Protein AF-A0A2B2CAZ2-F1 (afdb_monomer_lite)

Sequence (180 aa):
MKKAPYERREGESVKAFEAFKVYRDMGMDRSLAKVGEKLGKSTTLMERWSSKYEWVERSQAYDDDIDRKAIIENEKKRKEMVKRHAQAATMFQSKVVERLNGLDPKELSPSELIRWFDISVKIERLSRGESTDISEVTHNGEVKEKHEYNIFQRVDRYADVYEKIANQRISSSFDEGDSD

Secondary structure (DSSP, 8-state):
-PPPTTSPPTT--HHHHHHHHHHHHTGGG--HHHHHHHHT--HHHHHHHHHHTTHHHHHHHHHHHHHHHHHHHHHHHHHHHHHHHHHHHHHHHHHHHHHHHTS-TTSS-HHHHHHHHHHHHHHHHHHHT--SS------SS---------GGGHHHHHHHHHHHHHHHHHHTSSSSS---

pLDDT: mean 72.34, std 22.41, range [30.45, 98.56]

Structure (mmCIF, N/CA/C/O backbone):
data_AF-A0A2B2CAZ2-F1
#
_entry.id   AF-A0A2B2CAZ2-F1
#
loop_
_atom_site.group_PDB
_atom_site.id
_atom_site.type_symbol
_atom_site.label_atom_id
_atom_site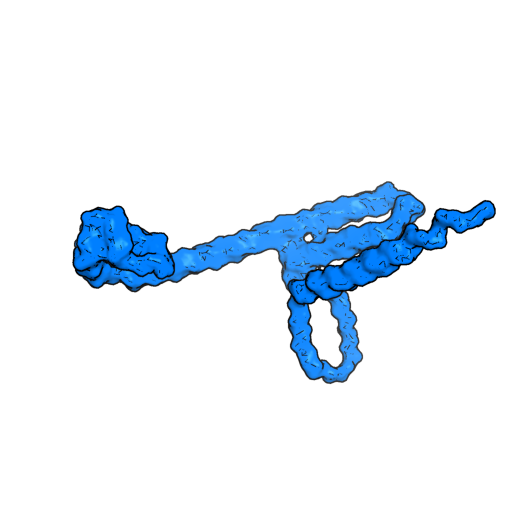.label_alt_id
_atom_site.label_comp_id
_atom_site.label_asym_id
_atom_site.label_entity_id
_atom_site.label_seq_id
_atom_site.pdbx_PDB_ins_code
_atom_site.Cartn_x
_atom_site.Cartn_y
_atom_site.Cartn_z
_atom_site.occupancy
_atom_site.B_iso_or_equiv
_atom_site.auth_seq_id
_atom_site.auth_comp_id
_atom_site.auth_asym_id
_atom_site.auth_atom_id
_atom_site.pdbx_PDB_model_num
ATOM 1 N N . MET A 1 1 ? 11.320 8.147 22.002 1.00 53.44 1 MET A N 1
ATOM 2 C CA . MET A 1 1 ? 10.529 8.032 20.754 1.00 53.44 1 MET A CA 1
ATOM 3 C C . MET A 1 1 ? 9.056 8.141 21.105 1.00 53.44 1 MET A C 1
ATOM 5 O O . MET A 1 1 ? 8.641 7.510 22.070 1.00 53.44 1 MET A O 1
ATOM 9 N N . LYS A 1 2 ? 8.283 8.961 20.384 1.00 73.69 2 LYS A N 1
ATOM 10 C CA . LYS A 1 2 ? 6.826 9.033 20.565 1.00 73.69 2 LYS A CA 1
ATOM 11 C C . LYS A 1 2 ? 6.222 7.756 19.972 1.00 73.69 2 LYS A C 1
ATOM 13 O O . LYS A 1 2 ? 6.493 7.443 18.818 1.00 73.69 2 LYS A O 1
ATOM 18 N N . LYS A 1 3 ? 5.489 7.002 20.789 1.00 83.94 3 LYS A N 1
ATOM 19 C CA . LYS A 1 3 ? 4.855 5.731 20.415 1.00 83.94 3 LYS A CA 1
ATOM 20 C C . LYS A 1 3 ? 3.816 5.964 19.310 1.00 83.94 3 LYS A C 1
ATOM 22 O O . LYS A 1 3 ? 3.119 6.981 19.374 1.00 83.94 3 LYS A O 1
ATOM 27 N N . ALA A 1 4 ? 3.704 5.078 18.315 1.00 89.75 4 ALA A N 1
ATOM 28 C CA . ALA A 1 4 ? 2.699 5.272 17.268 1.00 89.75 4 ALA A CA 1
ATOM 29 C C . ALA A 1 4 ? 1.271 5.160 17.854 1.00 89.75 4 ALA A C 1
ATOM 31 O O . ALA A 1 4 ? 1.061 4.374 18.785 1.00 89.75 4 ALA A O 1
ATOM 32 N N . PRO A 1 5 ? 0.272 5.905 17.332 1.00 90.88 5 PRO A N 1
ATOM 33 C CA . PRO A 1 5 ? -1.086 5.931 17.899 1.00 90.88 5 PRO A CA 1
ATOM 34 C C . PRO A 1 5 ? -1.749 4.547 17.998 1.00 90.88 5 PRO A C 1
ATOM 36 O O . PRO A 1 5 ? -2.517 4.268 18.920 1.00 90.88 5 PRO A O 1
ATOM 39 N N . TYR A 1 6 ? -1.409 3.650 17.073 1.00 95.25 6 TYR A N 1
ATOM 40 C CA . TYR A 1 6 ? -1.916 2.281 16.984 1.00 95.25 6 TYR A CA 1
ATOM 41 C C . TYR A 1 6 ? -1.117 1.249 17.800 1.00 95.25 6 TYR A C 1
ATOM 43 O O . TYR A 1 6 ? -1.350 0.047 17.676 1.00 95.25 6 TYR A O 1
ATOM 51 N N . GLU A 1 7 ? -0.177 1.659 18.650 1.00 94.94 7 GLU A N 1
ATOM 52 C CA . GLU A 1 7 ? 0.455 0.738 19.598 1.00 94.94 7 GLU A CA 1
ATOM 53 C C . GLU A 1 7 ? -0.352 0.601 20.896 1.00 94.94 7 GLU A C 1
ATOM 55 O O . GLU A 1 7 ? -1.296 1.350 21.152 1.00 94.94 7 GLU A O 1
ATOM 60 N N . ARG A 1 8 ? 0.011 -0.383 21.732 1.00 95.50 8 ARG A N 1
ATOM 61 C CA . ARG A 1 8 ? -0.670 -0.659 23.004 1.00 95.50 8 ARG A CA 1
ATOM 62 C C . ARG A 1 8 ? -0.648 0.564 23.918 1.00 95.50 8 ARG A C 1
ATOM 64 O O . ARG A 1 8 ? 0.440 1.066 24.223 1.00 95.50 8 ARG A O 1
ATOM 71 N N . ARG A 1 9 ? -1.817 0.995 24.391 1.00 93.62 9 ARG A N 1
ATOM 72 C CA . ARG A 1 9 ? -1.947 2.129 25.318 1.00 93.62 9 ARG A CA 1
ATOM 73 C C . ARG A 1 9 ? -1.643 1.735 26.761 1.00 93.62 9 ARG A C 1
ATOM 75 O O . ARG A 1 9 ? -1.703 0.563 27.139 1.00 93.62 9 ARG A O 1
ATOM 82 N N . GLU A 1 10 ? -1.319 2.730 27.578 1.00 92.44 10 GLU A N 1
ATOM 83 C CA . GLU A 1 10 ? -1.211 2.544 29.022 1.00 92.44 10 GLU A CA 1
ATOM 84 C C . GLU A 1 10 ? -2.570 2.125 29.603 1.00 92.44 10 GLU A C 1
ATOM 86 O O . GLU A 1 10 ? -3.623 2.590 29.170 1.00 92.44 10 GLU A O 1
ATOM 91 N N . GLY A 1 11 ? -2.565 1.154 30.518 1.00 94.00 11 GLY A N 1
ATOM 92 C CA . GLY A 1 11 ? -3.796 0.572 31.058 1.00 94.00 11 GLY A CA 1
ATOM 93 C C . GLY A 1 11 ? -4.609 -0.281 30.069 1.00 94.00 11 GLY A C 1
ATOM 94 O O . GLY A 1 11 ? -5.649 -0.822 30.452 1.00 94.00 11 GLY A O 1
ATOM 95 N N . GLU A 1 12 ? -4.170 -0.452 28.815 1.00 96.75 12 GLU A N 1
ATOM 96 C CA . GLU A 1 12 ? -4.752 -1.414 27.871 1.00 96.75 12 GLU A CA 1
ATOM 97 C C . GLU A 1 12 ? -4.260 -2.819 28.215 1.00 96.75 12 GLU A C 1
ATOM 99 O O . GLU A 1 12 ? -3.057 -3.090 28.230 1.00 96.75 12 GLU A O 1
ATOM 104 N N . SER A 1 13 ? -5.175 -3.736 28.536 1.00 97.31 13 SER A N 1
ATOM 105 C CA . SER A 1 13 ? -4.795 -5.130 28.802 1.00 97.31 13 SER A CA 1
ATOM 106 C C . SER A 1 13 ? -4.236 -5.794 27.538 1.00 97.31 13 SER A C 1
ATOM 108 O O . SER A 1 13 ? -4.595 -5.409 26.427 1.00 97.31 13 SER A O 1
ATOM 110 N N . VAL A 1 14 ? -3.397 -6.823 27.692 1.00 97.00 14 VAL A N 1
ATOM 111 C CA . VAL A 1 14 ? -2.867 -7.593 26.547 1.00 97.00 14 VAL A CA 1
ATOM 112 C C . VAL A 1 14 ? -4.008 -8.129 25.677 1.00 97.00 14 VAL A C 1
ATOM 114 O O . VAL A 1 14 ? -3.995 -7.929 24.470 1.00 97.00 14 VAL A O 1
ATOM 117 N N . LYS A 1 15 ? -5.051 -8.688 26.304 1.00 97.44 15 LYS A N 1
ATOM 118 C CA . LYS A 1 15 ? -6.239 -9.219 25.616 1.00 97.44 15 LYS A CA 1
ATOM 119 C C . LYS A 1 15 ? -7.009 -8.144 24.841 1.00 97.44 15 LYS A C 1
ATOM 121 O O . LYS A 1 15 ? -7.498 -8.410 23.749 1.00 97.44 15 LYS A O 1
ATOM 126 N N . ALA A 1 16 ? -7.120 -6.936 25.401 1.00 97.88 16 ALA A N 1
ATOM 127 C CA . ALA A 1 16 ? -7.758 -5.813 24.715 1.00 97.88 16 ALA A CA 1
ATOM 128 C C . ALA A 1 16 ? -6.929 -5.366 23.507 1.00 97.88 16 ALA A C 1
ATOM 130 O O . ALA A 1 16 ? -7.477 -5.176 22.429 1.00 97.88 16 ALA A O 1
ATOM 131 N N . PHE A 1 17 ? -5.606 -5.284 23.658 1.00 98.25 17 PHE A N 1
ATOM 132 C CA . PHE A 1 17 ? -4.724 -4.930 22.552 1.00 98.25 17 PHE A CA 1
ATOM 133 C C . PHE A 1 17 ? -4.680 -6.007 21.456 1.00 98.25 17 PHE A C 1
ATOM 135 O O . PHE A 1 17 ? -4.611 -5.689 20.274 1.00 98.25 17 PHE A O 1
ATOM 142 N N . GLU A 1 18 ? -4.755 -7.289 21.811 1.00 97.94 18 GLU A N 1
ATOM 143 C CA . GLU A 1 18 ? -4.898 -8.380 20.840 1.00 97.94 18 GLU A CA 1
ATOM 144 C C . GLU A 1 18 ? -6.192 -8.260 20.038 1.00 97.94 18 GLU A C 1
ATOM 146 O O . GLU A 1 18 ? -6.153 -8.359 18.814 1.00 97.94 18 GLU A O 1
ATOM 151 N N . ALA A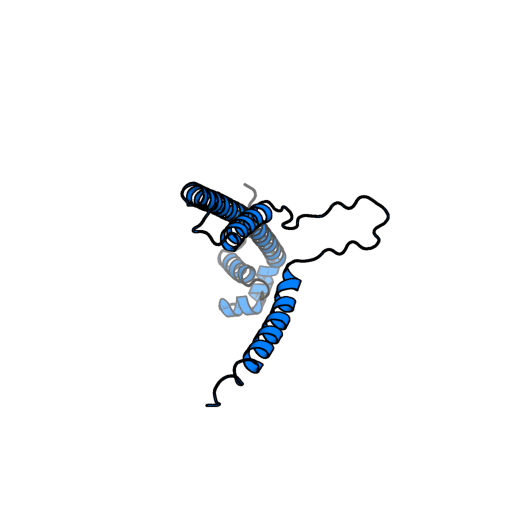 1 19 ? -7.312 -7.974 20.705 1.00 98.38 19 ALA A N 1
ATOM 152 C CA . ALA A 1 19 ? -8.583 -7.731 20.034 1.00 98.38 19 ALA A CA 1
ATOM 153 C C . ALA A 1 19 ? -8.543 -6.482 19.142 1.00 98.38 19 ALA A C 1
ATOM 155 O O . ALA A 1 19 ? -9.046 -6.520 18.021 1.00 98.38 19 ALA A O 1
ATOM 156 N N . PHE A 1 20 ? -7.865 -5.420 19.587 1.00 98.56 20 PHE A N 1
ATOM 157 C CA . PHE A 1 20 ? -7.618 -4.238 18.769 1.00 98.56 20 PHE A CA 1
ATOM 158 C C . PHE A 1 20 ? -6.832 -4.565 17.497 1.00 98.56 20 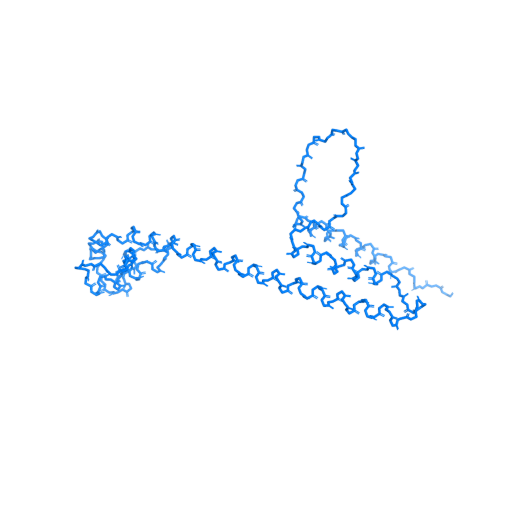PHE A C 1
ATOM 160 O O . PHE A 1 20 ? -7.224 -4.115 16.428 1.00 98.56 20 PHE A O 1
ATOM 167 N N . LYS A 1 21 ? -5.753 -5.359 17.577 1.00 98.38 21 LYS A N 1
ATOM 168 C CA . LYS A 1 21 ? -4.999 -5.775 16.381 1.00 98.38 21 LYS A CA 1
ATOM 169 C C . LYS A 1 21 ? -5.906 -6.492 15.385 1.00 98.38 21 LYS A C 1
ATOM 171 O O . LYS A 1 21 ? -5.889 -6.152 14.212 1.00 98.38 21 LYS A O 1
ATOM 176 N N . VAL A 1 22 ? -6.740 -7.423 15.862 1.00 98.31 22 VAL A N 1
ATOM 177 C CA . VAL A 1 22 ? -7.707 -8.120 15.001 1.00 98.31 22 VAL A CA 1
ATOM 178 C C . VAL A 1 22 ? -8.674 -7.130 14.361 1.00 98.31 22 VAL A C 1
ATOM 180 O O . VAL A 1 22 ? -8.861 -7.192 13.156 1.00 98.31 22 VAL A O 1
ATOM 183 N N . TYR A 1 23 ? -9.247 -6.206 15.137 1.00 98.50 23 TYR A N 1
ATOM 184 C CA . TYR A 1 23 ? -10.117 -5.156 14.608 1.00 98.50 23 TYR A CA 1
ATOM 185 C C . TYR A 1 23 ? -9.398 -4.325 13.534 1.00 98.50 23 TYR A C 1
ATOM 187 O O . TYR A 1 23 ? -9.831 -4.281 12.390 1.00 98.50 23 TYR A O 1
ATOM 195 N N . ARG A 1 24 ? -8.253 -3.725 13.861 1.00 97.62 24 ARG A N 1
ATOM 196 C CA . ARG A 1 24 ? -7.440 -2.910 12.952 1.00 97.62 24 ARG A CA 1
ATOM 197 C C . ARG A 1 24 ? -7.124 -3.641 11.642 1.00 97.62 24 ARG A C 1
ATOM 199 O O . ARG A 1 24 ? -7.331 -3.067 10.576 1.00 97.62 24 ARG A O 1
ATOM 206 N N . ASP A 1 25 ? -6.700 -4.901 11.721 1.00 96.94 25 ASP A N 1
ATOM 207 C CA . ASP A 1 25 ? -6.250 -5.699 10.572 1.00 96.94 25 ASP A CA 1
ATOM 208 C C . ASP A 1 25 ? -7.405 -6.168 9.661 1.00 96.94 25 ASP A C 1
ATOM 210 O O . ASP A 1 25 ? -7.156 -6.686 8.577 1.00 96.94 25 ASP A O 1
ATOM 214 N N . MET A 1 26 ? -8.671 -5.972 10.056 1.00 95.88 26 MET A N 1
ATOM 215 C CA . MET A 1 26 ? -9.838 -6.268 9.209 1.00 95.88 26 MET A CA 1
ATOM 216 C C . MET A 1 26 ? -10.126 -5.206 8.137 1.00 95.88 26 MET A C 1
ATOM 218 O O . MET A 1 26 ? -11.001 -5.425 7.303 1.00 95.88 26 MET A O 1
ATOM 222 N N . GLY A 1 27 ? -9.431 -4.064 8.136 1.00 94.06 27 GLY A N 1
ATOM 223 C CA . GLY A 1 27 ? -9.594 -3.062 7.077 1.00 94.06 27 GLY A CA 1
ATOM 224 C C . GLY A 1 27 ? -11.034 -2.546 6.949 1.00 94.06 27 GLY A C 1
ATOM 225 O O . GLY A 1 27 ? -11.695 -2.217 7.934 1.00 94.06 27 GLY A O 1
ATOM 226 N N . MET A 1 28 ? -11.538 -2.513 5.717 1.00 91.81 28 MET A N 1
ATOM 227 C CA . MET A 1 28 ? -12.901 -2.069 5.401 1.00 91.81 28 MET A CA 1
ATOM 228 C C . MET A 1 28 ? -13.991 -2.977 5.997 1.00 91.81 28 MET A C 1
ATOM 230 O O . MET A 1 28 ? -15.099 -2.515 6.251 1.00 91.81 28 MET A O 1
ATOM 234 N N . ASP A 1 29 ? -13.676 -4.242 6.286 1.00 94.38 29 ASP A N 1
ATOM 235 C CA . ASP A 1 29 ? -14.613 -5.228 6.843 1.00 94.38 29 ASP A CA 1
ATOM 236 C C . ASP A 1 29 ? -14.709 -5.200 8.377 1.00 94.38 29 ASP A C 1
ATOM 238 O O . ASP A 1 29 ? -15.315 -6.094 8.992 1.00 94.38 29 ASP A O 1
ATOM 242 N N . ARG A 1 30 ? -14.095 -4.187 9.000 1.00 96.25 30 ARG A N 1
ATOM 243 C CA . ARG A 1 30 ? -14.059 -3.968 10.448 1.00 96.25 30 ARG A CA 1
ATOM 244 C C . ARG A 1 30 ? -15.437 -4.051 11.085 1.00 96.25 30 ARG A C 1
ATOM 246 O O . ARG A 1 30 ? -16.367 -3.338 10.729 1.00 96.25 30 ARG A O 1
ATOM 253 N N . SER A 1 31 ? -15.543 -4.901 12.102 1.00 98.19 31 SER A N 1
ATOM 254 C CA . SER A 1 31 ? -16.758 -5.045 12.898 1.00 98.19 31 SER A CA 1
ATOM 255 C C . SER A 1 31 ? -16.429 -5.601 14.274 1.00 98.19 31 SER A C 1
ATOM 257 O O . SER A 1 31 ? -15.791 -6.646 14.398 1.00 98.19 31 SER A O 1
ATOM 259 N N . LEU A 1 32 ? -16.909 -4.931 15.321 1.00 98.31 32 LEU A N 1
ATOM 260 C CA . LEU A 1 32 ? -16.738 -5.391 16.700 1.00 98.31 32 LEU A CA 1
ATOM 261 C C . LEU A 1 32 ? -17.429 -6.737 16.950 1.00 98.31 32 LEU A C 1
ATOM 263 O O . LEU A 1 32 ? -16.910 -7.547 17.715 1.00 98.31 32 LEU A O 1
ATOM 267 N N . ALA A 1 33 ? -18.548 -7.004 16.268 1.00 98.19 33 ALA A N 1
ATOM 268 C CA . ALA A 1 33 ? -19.242 -8.286 16.347 1.00 98.19 33 ALA A CA 1
ATOM 269 C C . ALA A 1 33 ? -18.381 -9.419 15.771 1.00 98.19 33 ALA A C 1
ATOM 271 O O . ALA A 1 33 ? -18.155 -10.416 16.453 1.00 98.19 33 ALA A O 1
ATOM 272 N N . LYS A 1 34 ? -17.805 -9.220 14.575 1.00 98.19 34 LYS A N 1
ATOM 273 C CA . LYS A 1 34 ? -16.893 -10.192 13.944 1.00 98.19 34 LYS A CA 1
ATOM 274 C C . LYS A 1 34 ? -15.636 -10.436 14.792 1.00 98.19 34 LYS A C 1
ATOM 276 O O . LYS A 1 34 ? -15.154 -11.562 14.877 1.00 98.19 34 LYS A O 1
ATOM 281 N N . VAL A 1 35 ? -15.101 -9.399 15.448 1.00 98.19 35 VAL A N 1
ATOM 282 C CA . VAL A 1 35 ? -13.961 -9.546 16.375 1.00 98.19 35 VAL A CA 1
ATOM 283 C C . VAL A 1 35 ? -14.356 -10.364 17.605 1.00 98.19 35 VAL A C 1
ATOM 285 O O . VAL A 1 35 ? -13.606 -11.250 18.014 1.00 98.19 35 VAL A O 1
ATOM 288 N N . GLY A 1 36 ? -15.527 -10.085 18.185 1.00 97.88 36 GLY A N 1
ATOM 289 C CA . GLY A 1 36 ? -16.068 -10.837 19.315 1.00 97.88 36 GLY A CA 1
ATOM 290 C C . GLY A 1 36 ? -16.243 -12.316 18.978 1.00 97.88 36 GLY A C 1
ATOM 291 O O . GLY A 1 36 ? -15.705 -13.168 19.683 1.00 97.88 36 GLY A O 1
ATOM 292 N N . GLU A 1 37 ? -16.896 -12.611 17.855 1.00 97.75 37 GLU A N 1
ATOM 293 C CA . GLU A 1 37 ? -17.072 -13.965 17.324 1.00 97.75 37 GLU A CA 1
ATOM 294 C C . GLU A 1 37 ? -15.726 -14.683 17.151 1.00 97.75 37 GLU A C 1
ATOM 296 O O . GLU A 1 37 ? -15.503 -15.739 17.744 1.00 97.75 37 GLU A O 1
ATOM 301 N N . LYS A 1 38 ? -14.779 -1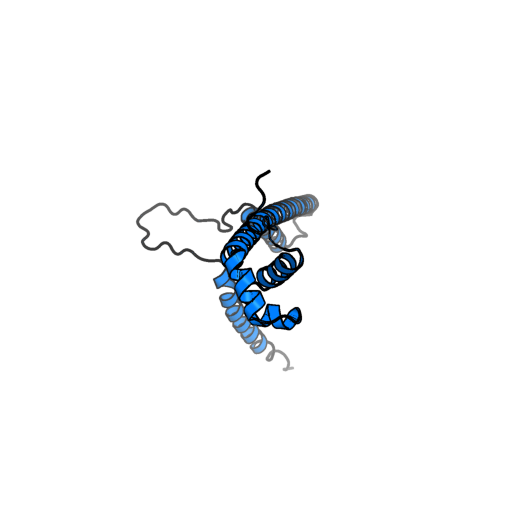4.060 16.436 1.00 97.44 38 LYS A N 1
ATOM 302 C CA . LYS A 1 38 ? -13.451 -14.632 16.162 1.00 97.44 38 LYS A CA 1
ATOM 303 C C . LYS A 1 38 ? -12.642 -14.933 17.426 1.00 97.44 38 LYS A C 1
ATOM 305 O O . LYS A 1 38 ? -11.803 -15.829 17.416 1.00 97.44 38 LYS A O 1
ATOM 310 N N . LEU A 1 39 ? -12.858 -14.182 18.506 1.00 97.00 39 LEU A N 1
ATOM 311 C CA . LEU A 1 39 ? -12.115 -14.320 19.763 1.00 97.00 39 LEU A CA 1
ATOM 312 C C . LEU A 1 39 ? -12.894 -15.045 20.868 1.00 97.00 39 LEU A C 1
ATOM 314 O O . LEU A 1 39 ? -12.388 -15.141 21.994 1.00 97.00 39 LEU A O 1
ATOM 318 N N . GLY A 1 40 ? -14.114 -15.513 20.584 1.00 97.19 40 GLY A N 1
ATOM 319 C CA . GLY A 1 40 ? -15.006 -16.107 21.580 1.00 97.19 40 GLY A CA 1
ATOM 320 C C . GLY A 1 40 ? -15.334 -15.140 22.726 1.00 97.19 40 GLY A C 1
ATOM 321 O O . GLY A 1 40 ? -15.222 -15.497 23.900 1.00 97.19 40 GLY A O 1
ATOM 322 N N . LYS A 1 41 ? -15.642 -13.876 22.409 1.00 96.31 41 LYS A N 1
ATOM 323 C CA . LYS A 1 41 ? -15.955 -12.802 23.370 1.00 96.31 41 LYS A CA 1
ATOM 324 C C . LYS A 1 41 ? -17.248 -12.091 22.994 1.00 96.31 41 LYS A C 1
ATOM 326 O O . LYS A 1 41 ? -17.599 -12.005 21.825 1.00 96.31 41 LYS A O 1
ATOM 331 N N . SER A 1 42 ? -17.939 -11.535 23.988 1.00 97.81 42 SER A N 1
ATOM 332 C CA . SER A 1 42 ? -19.170 -10.788 23.730 1.00 97.81 42 SER A CA 1
ATOM 333 C C . SER A 1 42 ? -18.894 -9.488 22.970 1.00 97.81 42 SER A C 1
ATOM 335 O O . SER A 1 42 ? -17.914 -8.788 23.247 1.00 97.81 42 SER A O 1
ATOM 337 N N . THR A 1 43 ? -19.799 -9.122 22.060 1.00 97.62 43 THR A N 1
ATOM 338 C CA . THR A 1 43 ? -19.746 -7.842 21.334 1.00 97.62 43 THR A CA 1
ATOM 339 C C . THR A 1 43 ? -19.735 -6.654 22.300 1.00 97.62 43 THR A C 1
ATOM 341 O O . THR A 1 43 ? -18.930 -5.747 22.130 1.00 97.62 43 THR A O 1
ATOM 344 N N . THR A 1 44 ? -20.494 -6.707 23.401 1.00 98.25 44 THR A N 1
ATOM 345 C CA . THR A 1 44 ? -20.495 -5.667 24.450 1.00 98.25 44 THR A CA 1
ATOM 346 C C . THR A 1 44 ? -19.118 -5.457 25.092 1.00 98.25 44 THR A C 1
ATOM 348 O O . THR A 1 44 ? -18.739 -4.334 25.431 1.00 98.25 44 THR A O 1
ATOM 351 N N . LEU A 1 45 ? -18.322 -6.522 25.262 1.00 98.19 45 LEU A N 1
ATOM 352 C CA . LEU A 1 45 ? -16.945 -6.384 25.744 1.00 98.19 45 LEU A CA 1
ATOM 353 C C . LEU A 1 45 ? -16.066 -5.680 24.703 1.00 98.19 45 LEU A C 1
ATOM 355 O O . LEU A 1 45 ? -15.231 -4.856 25.085 1.00 98.19 45 LEU A O 1
ATOM 359 N N . MET A 1 46 ? -16.259 -5.994 23.416 1.00 98.50 46 MET A N 1
ATOM 360 C CA . MET A 1 46 ? -15.543 -5.350 22.311 1.00 98.50 46 MET A CA 1
ATOM 361 C C . MET A 1 46 ? -15.906 -3.870 22.201 1.00 98.50 46 MET A C 1
ATOM 363 O O . MET A 1 46 ? -15.004 -3.052 22.095 1.00 98.50 46 MET A O 1
ATOM 367 N N . GLU A 1 47 ? -17.184 -3.509 22.313 1.00 98.38 47 GLU A N 1
ATOM 368 C CA . GLU A 1 47 ? -17.657 -2.116 22.355 1.00 98.38 47 GLU A CA 1
ATOM 369 C C . GLU A 1 47 ? -17.008 -1.342 23.498 1.00 98.38 47 GLU A C 1
ATOM 371 O O . GLU A 1 47 ? -16.400 -0.296 23.275 1.00 98.38 47 GLU A O 1
ATOM 376 N N . ARG A 1 48 ? -17.023 -1.904 24.713 1.00 98.31 48 ARG A N 1
ATOM 377 C CA . ARG A 1 48 ? -16.392 -1.269 25.876 1.00 98.31 48 ARG A CA 1
ATOM 378 C C . ARG A 1 48 ? -14.896 -1.033 25.669 1.00 98.31 48 ARG A C 1
ATOM 380 O O . ARG A 1 48 ? -14.390 0.020 26.051 1.00 98.31 48 ARG A O 1
ATOM 387 N N . TRP A 1 49 ? -14.166 -2.009 25.126 1.00 98.44 49 TRP A N 1
ATOM 388 C CA . TRP A 1 49 ? -12.737 -1.839 24.842 1.00 98.44 49 TRP A CA 1
ATOM 389 C C . TRP A 1 49 ? -12.486 -0.872 23.688 1.00 98.44 49 TRP A C 1
ATOM 391 O O . TRP A 1 49 ? -11.595 -0.034 23.805 1.00 98.44 49 TRP A O 1
ATOM 401 N N . SER A 1 50 ? -13.293 -0.944 22.634 1.00 98.31 50 SER A N 1
ATOM 402 C CA . SER A 1 50 ? -13.224 -0.054 21.480 1.00 98.31 50 SER A CA 1
ATOM 403 C C . SER A 1 50 ? -13.366 1.404 21.887 1.00 98.31 50 SER A C 1
ATOM 405 O O . SER A 1 50 ? -12.496 2.210 21.563 1.00 98.31 50 SER A O 1
ATOM 407 N N . SER A 1 51 ? -14.395 1.728 22.674 1.00 97.94 51 SER A N 1
ATOM 408 C CA . SER A 1 51 ? -14.607 3.084 23.178 1.00 97.94 51 SER A CA 1
ATOM 409 C C . SER A 1 51 ? -13.514 3.502 24.161 1.00 97.94 51 SER A C 1
ATOM 411 O O . SER A 1 51 ? -12.950 4.580 24.021 1.00 97.94 51 SER A O 1
ATOM 413 N N . LYS A 1 52 ? -13.161 2.646 25.134 1.00 97.94 52 LYS A N 1
ATOM 414 C CA . LYS A 1 52 ? -12.166 2.984 26.170 1.00 97.94 52 LYS A CA 1
ATOM 415 C C . LYS A 1 52 ? -10.765 3.236 25.605 1.00 97.94 52 LYS A C 1
ATOM 417 O O . LYS A 1 52 ? -10.014 4.022 26.175 1.00 97.94 52 LYS A O 1
ATOM 422 N N . TYR A 1 53 ? -10.389 2.528 24.543 1.00 97.62 53 TYR A N 1
ATOM 423 C CA . TYR A 1 53 ? -9.051 2.596 23.954 1.00 97.62 53 TYR A CA 1
ATOM 424 C C . TYR A 1 53 ? -9.057 3.154 22.528 1.00 97.62 53 TYR A C 1
ATOM 426 O O . TYR A 1 53 ? -8.088 2.922 21.804 1.00 97.62 53 TYR A O 1
ATOM 434 N N . GLU A 1 54 ? -10.125 3.859 22.138 1.00 97.62 54 GLU A N 1
ATOM 435 C CA . GLU A 1 54 ? -10.265 4.616 20.883 1.00 97.62 54 GLU A CA 1
ATOM 436 C C . GLU A 1 54 ? -9.863 3.817 19.632 1.00 97.62 54 GLU A C 1
ATOM 438 O O . GLU A 1 54 ? -9.062 4.253 18.804 1.00 97.62 54 GLU A O 1
ATOM 443 N N . TRP A 1 55 ? -10.387 2.597 19.488 1.00 98.06 55 TRP A N 1
ATOM 444 C CA . TRP A 1 55 ? -9.967 1.699 18.404 1.00 98.06 55 TRP A CA 1
ATOM 445 C C . TRP A 1 55 ? -10.230 2.264 17.007 1.00 98.06 55 TRP A C 1
ATOM 447 O O . TRP A 1 55 ? -9.458 1.977 16.095 1.00 98.06 55 TRP A O 1
ATOM 457 N N . VAL A 1 56 ? -11.286 3.060 16.826 1.00 97.44 56 VAL A N 1
ATOM 458 C CA . VAL A 1 56 ? -11.629 3.656 15.525 1.00 97.44 56 VAL A CA 1
ATOM 459 C C . VAL A 1 56 ? -10.540 4.628 15.073 1.00 97.44 56 VAL A C 1
ATOM 461 O O . VAL A 1 56 ? -9.938 4.414 14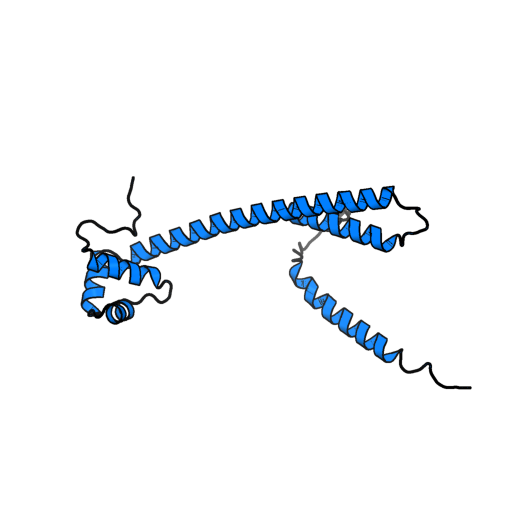.025 1.00 97.44 56 VAL A O 1
ATOM 464 N N . GLU A 1 57 ? -10.214 5.625 15.899 1.00 97.19 57 GLU A N 1
ATOM 465 C CA . GLU A 1 57 ? -9.180 6.622 15.590 1.00 97.19 57 GLU A CA 1
ATOM 466 C C . GLU A 1 57 ? -7.809 5.969 15.385 1.00 97.19 57 GLU A C 1
ATOM 468 O O . GLU A 1 57 ? -7.087 6.278 14.440 1.00 97.19 57 GLU A O 1
ATOM 473 N N . ARG A 1 58 ? -7.465 4.991 16.228 1.00 97.81 58 ARG A N 1
ATOM 474 C CA . ARG A 1 58 ? -6.199 4.260 16.099 1.00 97.81 58 ARG A CA 1
ATOM 475 C C . ARG A 1 58 ? -6.133 3.421 14.828 1.00 97.81 58 ARG A C 1
ATOM 477 O O . ARG A 1 58 ? -5.048 3.277 14.271 1.00 97.81 58 ARG A O 1
ATOM 484 N N . SER A 1 59 ? -7.254 2.848 14.391 1.00 98.00 59 SER A N 1
ATOM 485 C CA . SER A 1 59 ? -7.309 2.095 13.133 1.00 98.00 59 SER A CA 1
ATOM 486 C C . SER A 1 59 ? -7.156 3.030 11.940 1.00 98.00 59 SER A C 1
ATOM 488 O O . SER A 1 59 ? -6.359 2.727 11.064 1.00 98.00 59 SER A O 1
ATOM 490 N N . GLN A 1 60 ? -7.803 4.200 11.960 1.00 96.50 60 GLN A N 1
ATOM 491 C CA . GLN A 1 60 ? -7.622 5.212 10.916 1.00 96.50 60 GLN A CA 1
ATOM 492 C C . GLN A 1 60 ? -6.162 5.671 10.824 1.00 96.50 60 GLN A C 1
ATOM 494 O O . GLN A 1 60 ? -5.570 5.652 9.752 1.00 96.50 60 GLN A O 1
ATOM 499 N N . ALA A 1 61 ? -5.536 5.985 11.961 1.00 96.62 61 ALA A N 1
ATOM 500 C CA . ALA A 1 61 ? -4.129 6.383 11.992 1.00 96.62 61 ALA A CA 1
ATOM 501 C C . ALA A 1 61 ? -3.178 5.282 11.487 1.00 96.62 61 ALA A C 1
ATOM 503 O O . ALA A 1 61 ? -2.075 5.577 11.023 1.00 96.62 61 ALA A O 1
ATOM 504 N N . TYR A 1 62 ? -3.567 4.011 11.620 1.00 96.56 62 TYR A N 1
ATOM 505 C CA . TYR A 1 62 ? -2.825 2.892 11.049 1.00 96.56 62 TYR A CA 1
ATOM 506 C C . TYR A 1 62 ? -3.011 2.811 9.536 1.00 96.56 62 TYR A C 1
ATOM 508 O O . TYR A 1 62 ? -2.017 2.682 8.827 1.00 96.56 62 TYR A O 1
ATOM 516 N N . ASP A 1 63 ? -4.244 2.937 9.052 1.00 96.06 63 ASP A N 1
ATOM 517 C CA . ASP A 1 63 ? -4.557 2.914 7.621 1.00 96.06 63 ASP A CA 1
ATOM 518 C C . ASP A 1 63 ? -3.816 4.033 6.883 1.00 96.06 63 ASP A C 1
ATOM 520 O O . ASP A 1 63 ? -3.071 3.756 5.946 1.00 96.06 63 ASP A O 1
ATOM 524 N N . ASP A 1 64 ? -3.869 5.263 7.402 1.00 95.56 64 ASP A N 1
ATOM 525 C CA . ASP A 1 64 ? -3.150 6.410 6.837 1.00 95.56 64 ASP A CA 1
ATOM 526 C C . ASP A 1 64 ? -1.628 6.172 6.780 1.00 95.56 64 ASP A C 1
ATOM 528 O O . ASP A 1 64 ? -0.921 6.662 5.895 1.00 95.56 64 ASP A O 1
ATOM 532 N N . ASP A 1 65 ? -1.082 5.456 7.768 1.00 94.94 65 ASP A N 1
ATOM 533 C CA . ASP A 1 65 ? 0.338 5.119 7.822 1.00 94.94 65 ASP A CA 1
ATOM 534 C C . ASP A 1 65 ? 0.726 4.027 6.824 1.00 94.94 65 ASP A C 1
ATOM 536 O O . ASP A 1 65 ? 1.786 4.117 6.197 1.00 94.94 65 ASP A O 1
ATOM 540 N N . ILE A 1 66 ? -0.134 3.025 6.649 1.00 92.88 66 ILE A N 1
ATOM 541 C CA . ILE A 1 66 ? 0.032 1.980 5.641 1.00 92.88 66 ILE A CA 1
ATOM 542 C C . ILE A 1 66 ? -0.069 2.570 4.234 1.00 92.88 66 ILE A C 1
ATOM 544 O O . ILE A 1 66 ? 0.816 2.303 3.419 1.00 92.88 66 ILE A O 1
ATOM 548 N N . ASP A 1 67 ? -1.045 3.435 3.972 1.00 93.75 67 ASP A N 1
ATOM 549 C CA . ASP A 1 67 ? -1.219 4.095 2.675 1.00 93.75 67 ASP A CA 1
ATOM 550 C C . ASP A 1 67 ? -0.008 4.957 2.321 1.00 93.75 67 ASP A C 1
ATOM 552 O O . ASP A 1 67 ? 0.553 4.856 1.226 1.00 93.75 67 ASP A O 1
ATOM 556 N N . ARG A 1 68 ? 0.491 5.744 3.280 1.00 92.19 68 ARG A N 1
ATOM 557 C CA . ARG A 1 68 ? 1.707 6.543 3.084 1.00 92.19 68 ARG A CA 1
ATOM 558 C C . ARG A 1 68 ? 2.917 5.674 2.754 1.00 92.19 68 ARG A C 1
ATOM 560 O O . ARG A 1 68 ? 3.691 6.011 1.859 1.00 92.19 68 ARG A O 1
ATOM 567 N N . LYS A 1 69 ? 3.093 4.553 3.460 1.00 92.00 69 LYS A N 1
ATOM 568 C CA . LYS A 1 69 ? 4.174 3.592 3.185 1.00 92.00 69 LYS A CA 1
ATOM 569 C C . LYS A 1 69 ? 4.019 2.958 1.805 1.00 92.00 69 LYS A C 1
ATOM 571 O O . LYS A 1 69 ? 5.017 2.816 1.102 1.00 92.00 69 LYS A O 1
ATOM 576 N N . ALA A 1 70 ? 2.794 2.626 1.401 1.00 86.25 70 ALA A N 1
ATOM 577 C CA . ALA A 1 70 ? 2.505 2.067 0.087 1.00 86.25 70 ALA A CA 1
ATOM 578 C C . ALA A 1 70 ? 2.846 3.054 -1.039 1.00 86.25 70 ALA A C 1
ATOM 580 O O . ALA A 1 70 ? 3.474 2.656 -2.018 1.00 86.25 70 ALA A O 1
ATOM 581 N N . ILE A 1 71 ? 2.513 4.340 -0.882 1.00 87.12 71 ILE A N 1
ATOM 582 C CA . ILE A 1 71 ? 2.882 5.398 -1.836 1.00 87.12 71 ILE A CA 1
ATOM 583 C C . ILE A 1 71 ? 4.405 5.475 -1.987 1.00 87.12 71 ILE A C 1
ATOM 585 O O . ILE A 1 71 ? 4.916 5.374 -3.102 1.00 87.12 71 ILE A O 1
ATOM 589 N N . ILE A 1 72 ? 5.138 5.579 -0.874 1.00 89.12 72 ILE A N 1
ATOM 590 C CA . ILE A 1 72 ? 6.607 5.684 -0.881 1.00 89.12 72 ILE A CA 1
ATOM 591 C C . ILE A 1 72 ? 7.248 4.455 -1.545 1.00 89.12 72 ILE A C 1
ATOM 593 O O . ILE A 1 72 ? 8.158 4.586 -2.368 1.00 89.12 72 ILE A O 1
ATOM 597 N N . GLU A 1 73 ? 6.770 3.255 -1.216 1.00 86.69 73 GLU A N 1
ATOM 598 C CA . GLU A 1 73 ? 7.289 2.013 -1.791 1.00 86.69 73 GLU A CA 1
ATOM 599 C C . GLU A 1 73 ? 6.971 1.903 -3.289 1.00 86.69 73 GLU A C 1
ATOM 601 O O . GLU A 1 73 ? 7.830 1.514 -4.081 1.00 86.69 73 GLU A O 1
ATOM 606 N N . ASN A 1 74 ? 5.769 2.300 -3.711 1.00 79.25 74 ASN A N 1
ATOM 607 C CA . ASN A 1 74 ? 5.393 2.326 -5.124 1.00 79.25 74 ASN A CA 1
ATOM 608 C C . ASN A 1 74 ? 6.231 3.335 -5.917 1.00 79.25 74 ASN A C 1
ATOM 610 O O . ASN A 1 74 ? 6.691 3.024 -7.018 1.00 79.25 74 ASN A O 1
ATOM 614 N N . GLU A 1 75 ? 6.500 4.517 -5.360 1.00 83.06 75 GLU A N 1
ATOM 615 C CA . GLU A 1 75 ? 7.403 5.491 -5.974 1.00 83.06 75 GLU A CA 1
ATOM 616 C C . GLU A 1 75 ? 8.823 4.944 -6.127 1.00 83.06 75 GLU A C 1
ATOM 618 O O . GLU A 1 75 ? 9.447 5.128 -7.177 1.00 83.06 75 GLU A O 1
ATOM 623 N N . LYS A 1 76 ? 9.333 4.252 -5.104 1.00 83.75 76 LYS A N 1
ATOM 624 C CA . LYS A 1 76 ? 10.646 3.605 -5.148 1.00 83.75 76 LYS A CA 1
ATOM 625 C C . LYS A 1 76 ? 10.695 2.532 -6.238 1.00 83.75 76 LYS A C 1
ATOM 627 O O . LYS A 1 76 ? 11.568 2.597 -7.104 1.00 83.75 76 LYS A O 1
ATOM 632 N N . LYS A 1 77 ? 9.719 1.620 -6.267 1.00 77.81 77 LYS A N 1
ATOM 633 C CA . LYS A 1 77 ? 9.595 0.580 -7.304 1.00 77.81 77 LYS A CA 1
ATOM 634 C C . LYS A 1 77 ? 9.511 1.175 -8.706 1.00 77.81 77 LYS A C 1
ATOM 636 O O . LYS A 1 77 ? 10.152 0.674 -9.629 1.00 77.81 77 LYS A O 1
ATOM 641 N N . ARG A 1 78 ? 8.770 2.274 -8.875 1.00 76.50 78 ARG A N 1
ATOM 642 C CA . ARG A 1 78 ? 8.674 2.991 -10.152 1.00 76.50 78 ARG A CA 1
ATOM 643 C C . ARG A 1 78 ? 10.029 3.556 -10.579 1.00 76.50 78 ARG A C 1
ATOM 645 O O . ARG A 1 78 ? 10.418 3.367 -11.728 1.00 76.50 78 ARG A O 1
ATOM 652 N N . LYS A 1 79 ? 10.764 4.209 -9.671 1.00 78.25 79 LYS A N 1
ATOM 653 C CA . LYS A 1 79 ? 12.118 4.733 -9.943 1.00 78.25 79 LYS A CA 1
ATOM 654 C C . LYS A 1 79 ? 13.095 3.615 -10.321 1.00 78.25 79 LYS A C 1
ATOM 656 O O . LYS A 1 79 ? 13.870 3.770 -11.262 1.00 78.25 79 LYS A O 1
ATOM 661 N N . GLU A 1 80 ? 13.041 2.481 -9.628 1.00 76.69 80 GLU A N 1
ATOM 662 C CA . GLU A 1 80 ? 13.877 1.314 -9.929 1.00 76.69 80 GLU A CA 1
ATOM 663 C C . GLU A 1 80 ? 13.538 0.693 -11.289 1.00 76.69 80 GLU A C 1
ATOM 665 O O . GLU A 1 80 ? 14.441 0.371 -12.060 1.00 76.69 80 GLU A O 1
ATOM 670 N N . MET A 1 81 ? 12.250 0.558 -11.615 1.00 77.94 81 MET A N 1
ATOM 671 C CA . MET A 1 81 ? 11.794 0.071 -12.920 1.00 77.94 81 MET A CA 1
ATOM 672 C C . MET A 1 81 ? 12.272 0.982 -14.053 1.00 77.94 81 MET A C 1
ATOM 674 O O . MET A 1 81 ? 12.902 0.493 -14.988 1.00 77.94 81 MET A O 1
ATOM 678 N N . VAL A 1 82 ? 12.074 2.296 -13.914 1.00 75.00 82 VAL A N 1
ATOM 679 C CA . VAL A 1 82 ? 12.559 3.306 -14.866 1.00 75.00 82 VAL A CA 1
ATOM 680 C C . VAL A 1 82 ? 14.062 3.166 -15.102 1.00 75.00 82 VAL A C 1
ATOM 682 O O . VAL A 1 82 ? 14.508 3.107 -16.247 1.00 75.00 82 VAL A O 1
ATOM 685 N N . LYS A 1 83 ? 14.854 3.048 -14.029 1.00 78.50 83 LYS A N 1
ATOM 686 C CA . LYS A 1 83 ? 16.307 2.880 -14.135 1.00 78.50 83 LYS A CA 1
ATOM 687 C C . LYS A 1 83 ? 16.679 1.603 -14.892 1.00 78.50 83 LYS A C 1
ATOM 689 O O . LYS A 1 83 ? 17.536 1.656 -15.771 1.00 78.50 83 LYS A O 1
ATOM 694 N N . ARG A 1 84 ? 16.039 0.470 -14.576 1.00 76.88 84 ARG A N 1
ATOM 695 C CA . ARG A 1 84 ? 16.295 -0.811 -15.259 1.00 76.88 84 ARG A CA 1
ATOM 696 C C . ARG A 1 84 ? 15.934 -0.748 -16.742 1.00 76.88 84 ARG A C 1
ATOM 698 O O . ARG A 1 84 ? 16.712 -1.219 -17.564 1.00 76.88 84 ARG A O 1
ATOM 705 N N . HIS A 1 85 ? 14.789 -0.161 -17.088 1.00 73.62 85 HIS A N 1
ATOM 706 C CA . HIS A 1 85 ? 14.351 -0.033 -18.480 1.00 73.62 85 HIS A CA 1
ATOM 707 C C . HIS A 1 85 ? 15.278 0.882 -19.286 1.00 73.62 85 HIS A C 1
ATOM 709 O O . HIS A 1 85 ? 15.680 0.508 -20.384 1.00 73.62 85 HIS A O 1
ATOM 715 N N . ALA A 1 86 ? 15.696 2.018 -18.719 1.00 75.12 86 ALA A N 1
ATOM 716 C CA . ALA A 1 86 ? 16.662 2.906 -19.362 1.00 75.12 86 ALA A CA 1
ATOM 717 C C . ALA A 1 86 ? 18.004 2.200 -19.621 1.00 75.12 86 ALA A C 1
ATOM 719 O O . ALA A 1 86 ? 18.533 2.265 -20.726 1.00 75.12 86 ALA A O 1
ATOM 720 N N . GLN A 1 87 ? 18.528 1.462 -18.635 1.00 77.50 87 GLN A N 1
ATOM 721 C CA . GLN A 1 87 ? 19.768 0.695 -18.798 1.00 77.50 87 GLN A CA 1
ATOM 722 C C . GLN A 1 87 ? 19.649 -0.385 -19.880 1.00 77.50 87 GLN A C 1
ATOM 724 O O . GLN A 1 87 ? 20.545 -0.514 -20.713 1.00 77.50 87 GLN A O 1
ATOM 729 N N . ALA A 1 88 ? 18.546 -1.139 -19.892 1.00 73.31 88 ALA A N 1
ATOM 730 C CA . ALA A 1 88 ? 18.294 -2.154 -20.911 1.00 73.31 88 ALA A CA 1
ATOM 731 C C . ALA A 1 88 ? 18.198 -1.537 -22.317 1.00 73.31 88 ALA A C 1
ATOM 733 O O . ALA A 1 88 ? 18.781 -2.073 -23.258 1.00 73.31 88 ALA A O 1
ATOM 734 N N . ALA A 1 89 ? 17.532 -0.385 -22.449 1.00 73.00 89 ALA A N 1
ATOM 735 C CA . ALA A 1 89 ? 17.445 0.351 -23.707 1.00 73.00 89 ALA A CA 1
ATOM 736 C C . ALA A 1 89 ? 18.829 0.794 -24.204 1.00 73.00 89 ALA A C 1
ATOM 738 O O . ALA A 1 89 ? 19.163 0.529 -25.355 1.00 73.00 89 ALA A O 1
ATOM 739 N N . THR A 1 90 ? 19.672 1.371 -23.339 1.00 77.12 90 THR A N 1
ATOM 740 C CA . THR A 1 90 ? 21.046 1.758 -23.707 1.00 77.12 90 THR A CA 1
ATOM 741 C C . THR A 1 90 ? 21.891 0.552 -24.125 1.00 77.12 90 THR A C 1
ATOM 743 O O . THR A 1 90 ? 22.616 0.618 -25.113 1.00 77.12 90 THR A O 1
ATOM 746 N N . MET A 1 91 ? 21.797 -0.578 -23.415 1.00 74.88 91 MET A N 1
ATOM 747 C CA . MET A 1 91 ? 22.522 -1.798 -23.799 1.00 74.88 91 MET A CA 1
ATOM 748 C C . MET A 1 91 ? 22.070 -2.321 -25.165 1.00 74.88 91 MET A C 1
ATOM 750 O O . MET A 1 91 ? 22.902 -2.714 -25.985 1.00 74.88 91 MET A O 1
ATOM 754 N N . PHE A 1 92 ? 20.763 -2.300 -25.424 1.00 75.00 92 PHE A N 1
ATOM 755 C CA . PHE A 1 92 ? 20.203 -2.710 -26.704 1.00 75.00 92 PHE A CA 1
ATOM 756 C C . PHE A 1 92 ? 20.643 -1.778 -27.841 1.00 75.00 92 PHE A C 1
ATOM 758 O O . PHE A 1 92 ? 21.113 -2.267 -28.866 1.00 75.00 92 PHE A O 1
ATOM 765 N N . GLN A 1 93 ? 20.591 -0.456 -27.637 1.00 69.56 93 GLN A N 1
ATOM 766 C CA . GLN A 1 93 ? 21.113 0.539 -28.583 1.00 69.56 93 GLN A CA 1
ATOM 767 C C . GLN A 1 93 ? 22.576 0.253 -28.941 1.00 69.56 93 GLN A C 1
ATOM 769 O O . GLN A 1 93 ? 22.914 0.189 -30.122 1.00 69.56 93 GLN A O 1
ATOM 774 N N . SER A 1 94 ? 23.432 -0.007 -27.946 1.00 76.38 94 SER A N 1
ATOM 775 C CA . SER A 1 94 ? 24.839 -0.351 -28.181 1.00 76.38 94 SER A CA 1
ATOM 776 C C . SER A 1 94 ? 25.002 -1.605 -29.044 1.00 76.38 94 SER A C 1
ATOM 778 O O . SER A 1 94 ? 25.845 -1.616 -29.937 1.00 76.38 94 SER A O 1
ATOM 780 N N . LYS A 1 95 ? 24.182 -2.645 -28.834 1.00 74.75 95 LYS A N 1
ATOM 781 C CA . LYS A 1 95 ? 24.212 -3.861 -29.664 1.00 74.75 95 LYS A CA 1
ATOM 782 C C . LYS A 1 95 ? 23.711 -3.635 -31.086 1.00 74.75 95 LYS A C 1
ATOM 784 O O . LYS A 1 95 ? 24.280 -4.202 -32.015 1.00 74.75 95 LYS A O 1
ATOM 789 N N . VAL A 1 96 ? 22.700 -2.786 -31.272 1.00 72.62 96 VAL A N 1
ATOM 790 C CA . VAL A 1 96 ? 22.248 -2.369 -32.608 1.00 72.62 96 VAL A CA 1
ATOM 791 C C . VAL A 1 96 ? 23.370 -1.629 -33.340 1.00 72.62 96 VAL A C 1
ATOM 793 O O . VAL A 1 96 ? 23.662 -1.963 -34.483 1.00 72.62 96 VAL A O 1
ATOM 796 N N . VAL A 1 97 ? 24.050 -0.687 -32.677 1.00 75.25 97 VAL A N 1
ATOM 797 C CA . VAL A 1 97 ? 25.183 0.059 -33.255 1.00 75.25 97 VAL A CA 1
ATOM 798 C C . VAL A 1 97 ? 26.367 -0.859 -33.577 1.00 75.25 97 VAL A C 1
ATOM 800 O O . VAL A 1 97 ? 26.929 -0.773 -34.664 1.00 75.25 97 VAL A O 1
ATOM 803 N N . GLU A 1 98 ? 26.729 -1.773 -32.674 1.00 78.38 98 GLU A N 1
ATOM 804 C CA . GLU A 1 98 ? 27.780 -2.776 -32.906 1.00 78.38 98 GLU A CA 1
ATOM 805 C C . GLU A 1 98 ? 27.469 -3.630 -34.144 1.00 78.38 98 GLU A C 1
ATOM 807 O O . GLU A 1 98 ? 28.321 -3.805 -35.015 1.00 78.38 98 GLU A O 1
ATOM 812 N N . ARG A 1 99 ? 26.222 -4.104 -34.261 1.00 71.81 99 ARG A N 1
ATOM 813 C CA . ARG A 1 99 ? 25.764 -4.891 -35.408 1.00 71.81 99 ARG A CA 1
ATOM 814 C C . ARG A 1 99 ? 25.781 -4.082 -36.706 1.00 71.81 99 ARG A C 1
ATOM 816 O O . ARG A 1 99 ? 26.216 -4.620 -37.719 1.00 71.81 99 ARG A O 1
ATOM 823 N N . LEU A 1 100 ? 25.349 -2.820 -36.673 1.00 67.25 100 LEU A N 1
ATOM 824 C CA . LEU A 1 100 ? 25.402 -1.895 -37.810 1.00 67.25 100 LEU A CA 1
ATOM 825 C C . LEU A 1 100 ? 26.832 -1.681 -38.320 1.00 67.25 100 LEU A C 1
ATOM 827 O O . LEU A 1 100 ? 27.054 -1.705 -39.525 1.00 67.25 100 LEU A O 1
ATOM 831 N N . ASN A 1 101 ? 27.801 -1.517 -37.415 1.00 72.94 101 ASN A N 1
ATOM 832 C CA . ASN A 1 101 ? 29.205 -1.302 -37.781 1.00 72.94 101 ASN A CA 1
ATOM 833 C C . ASN A 1 101 ? 29.855 -2.532 -38.433 1.00 72.94 101 ASN A C 1
ATOM 835 O O . ASN A 1 101 ? 30.798 -2.386 -39.205 1.00 72.94 101 ASN A O 1
ATOM 839 N N . GLY A 1 102 ? 29.382 -3.736 -38.102 1.00 72.88 102 GLY A N 1
ATOM 840 C CA . GLY A 1 102 ? 29.906 -5.000 -38.626 1.00 72.88 102 GLY A CA 1
ATOM 841 C C . GLY A 1 102 ? 29.166 -5.544 -39.851 1.00 72.88 102 GLY A C 1
ATOM 842 O O . GLY A 1 102 ? 29.394 -6.694 -40.220 1.00 72.88 102 GLY A O 1
ATOM 843 N N . LEU A 1 103 ? 28.240 -4.781 -40.436 1.00 65.44 103 LEU A N 1
ATOM 844 C CA . LEU A 1 103 ? 27.412 -5.216 -41.561 1.00 65.44 103 LEU A CA 1
ATOM 845 C C . LEU A 1 103 ? 27.907 -4.677 -42.896 1.00 65.44 103 LEU A C 1
ATOM 847 O O . LEU A 1 103 ? 28.217 -3.494 -43.007 1.00 65.44 103 LEU A O 1
ATOM 851 N N . ASP A 1 104 ? 27.887 -5.527 -43.927 1.00 62.69 104 ASP A N 1
ATOM 852 C CA . ASP A 1 104 ? 27.864 -5.038 -45.304 1.00 62.69 104 ASP A CA 1
ATOM 853 C C . ASP A 1 104 ? 26.494 -4.368 -45.532 1.00 62.69 104 ASP A C 1
ATOM 855 O O . ASP A 1 104 ? 25.458 -5.022 -45.354 1.00 62.69 104 ASP A O 1
ATOM 859 N N . PRO A 1 105 ? 26.448 -3.077 -45.916 1.00 58.06 105 PRO A N 1
ATOM 860 C CA . PRO A 1 105 ? 25.205 -2.356 -46.187 1.00 58.06 105 PRO A CA 1
ATOM 861 C C . PRO A 1 105 ? 24.254 -3.050 -47.175 1.00 58.06 105 PRO A C 1
ATOM 863 O O . PRO A 1 105 ? 23.070 -2.721 -47.203 1.00 58.06 105 PRO A O 1
ATOM 866 N N . LYS A 1 106 ? 24.746 -3.993 -47.988 1.00 64.31 106 LYS A N 1
ATOM 867 C CA . LYS A 1 106 ? 23.949 -4.747 -48.966 1.00 64.31 106 LYS A CA 1
ATOM 868 C C . LYS A 1 106 ? 23.188 -5.943 -48.381 1.00 64.31 106 LYS A C 1
ATOM 870 O O . LYS A 1 106 ? 22.286 -6.442 -49.045 1.00 64.31 106 LYS A O 1
ATOM 875 N N . GLU A 1 107 ? 23.522 -6.398 -47.172 1.00 65.00 107 GLU A N 1
ATOM 876 C CA . GLU A 1 107 ? 22.924 -7.596 -46.548 1.00 65.00 107 GLU A CA 1
ATOM 877 C C . GLU A 1 107 ? 21.791 -7.289 -45.553 1.00 65.00 107 GLU A C 1
ATOM 879 O O . GLU A 1 107 ? 21.225 -8.186 -44.929 1.00 65.00 107 GLU A O 1
ATOM 884 N N . LEU A 1 108 ? 21.439 -6.016 -45.393 1.00 59.62 108 LEU A N 1
ATOM 885 C CA . LEU A 1 108 ? 20.382 -5.561 -44.498 1.00 59.62 108 LEU A CA 1
ATOM 886 C C . LEU A 1 108 ? 19.119 -5.185 -45.257 1.00 59.62 108 LEU A C 1
ATOM 888 O O . LEU A 1 108 ? 19.187 -4.463 -46.246 1.00 59.62 108 LEU A O 1
ATOM 892 N N . SER A 1 109 ? 17.956 -5.533 -44.699 1.00 62.94 109 SER A N 1
ATOM 893 C CA . SER A 1 109 ? 16.734 -4.767 -44.945 1.00 62.94 109 SER A CA 1
ATOM 894 C C . SER A 1 109 ? 16.815 -3.476 -44.121 1.00 62.94 109 SER A C 1
ATOM 896 O O . SER A 1 109 ? 16.715 -3.533 -42.890 1.00 62.94 109 SER A O 1
ATOM 898 N N . PRO A 1 110 ? 16.966 -2.288 -44.739 1.00 59.09 110 PRO A N 1
ATOM 899 C CA . PRO A 1 110 ? 17.084 -1.023 -44.006 1.00 59.09 110 PRO A CA 1
ATOM 900 C C . PRO A 1 110 ? 15.882 -0.751 -43.086 1.00 59.09 110 PRO A C 1
ATOM 902 O O . PRO A 1 110 ? 15.993 -0.049 -42.082 1.00 59.09 110 PRO A O 1
ATOM 905 N N . SER A 1 111 ? 14.731 -1.351 -43.399 1.00 62.41 111 SER A N 1
ATOM 906 C CA . SER A 1 111 ? 13.483 -1.188 -42.654 1.00 62.41 111 SER A CA 1
ATOM 907 C C . SER A 1 111 ? 13.490 -1.822 -41.255 1.00 62.41 111 SER A C 1
ATOM 909 O O . SER A 1 111 ? 12.868 -1.277 -40.340 1.00 62.41 111 SER A O 1
ATOM 911 N N . GLU A 1 112 ? 14.199 -2.934 -41.049 1.00 60.69 112 GLU A N 1
ATOM 912 C CA . GLU A 1 112 ? 14.214 -3.642 -39.760 1.00 60.69 112 GLU A CA 1
ATOM 913 C C . GLU A 1 112 ? 15.127 -2.945 -38.749 1.00 60.69 112 GLU A C 1
ATOM 915 O O . GLU A 1 112 ? 14.769 -2.785 -37.582 1.00 60.69 112 GLU A O 1
ATOM 920 N N . LEU A 1 113 ? 16.259 -2.422 -39.218 1.00 59.41 113 LEU A N 1
ATOM 921 C CA . LEU A 1 113 ? 17.190 -1.644 -38.403 1.00 59.41 113 LEU A CA 1
ATOM 922 C C . LEU A 1 113 ? 16.613 -0.314 -37.939 1.00 59.41 113 LEU A C 1
ATOM 924 O O . LEU A 1 113 ? 16.730 0.023 -36.761 1.00 59.41 113 LEU A O 1
ATOM 928 N N . ILE A 1 114 ? 15.968 0.424 -38.848 1.00 66.06 114 ILE A N 1
ATOM 929 C CA . ILE A 1 114 ? 15.290 1.678 -38.503 1.00 66.06 114 ILE A CA 1
ATOM 930 C C . ILE A 1 114 ? 14.218 1.401 -37.446 1.00 66.06 114 ILE A C 1
ATOM 932 O O . ILE A 1 114 ? 14.116 2.137 -36.468 1.00 66.06 114 ILE A O 1
ATOM 936 N N . ARG A 1 115 ? 13.471 0.298 -37.589 1.00 68.25 115 ARG A N 1
ATOM 937 C CA . ARG A 1 115 ? 12.446 -0.108 -36.622 1.00 68.25 115 ARG A CA 1
ATOM 938 C C . ARG A 1 115 ? 13.040 -0.449 -35.253 1.00 68.25 115 ARG A C 1
ATOM 940 O O . ARG A 1 115 ? 12.491 -0.024 -34.242 1.00 68.25 115 ARG A O 1
ATOM 947 N N . TRP A 1 116 ? 14.145 -1.190 -35.190 1.00 62.88 116 TRP A N 1
ATOM 948 C CA . TRP A 1 116 ? 14.786 -1.533 -33.913 1.00 62.88 116 TRP A CA 1
ATOM 949 C C . TRP A 1 116 ? 15.404 -0.319 -33.220 1.00 62.88 116 TRP A C 1
ATOM 951 O O . TRP A 1 116 ? 15.253 -0.168 -32.006 1.00 62.88 116 TRP A O 1
ATOM 961 N N . PHE A 1 117 ? 16.037 0.577 -33.979 1.00 65.56 117 PHE A N 1
ATOM 962 C CA . PHE A 1 117 ? 16.569 1.825 -33.442 1.00 65.56 117 PHE A CA 1
ATOM 963 C C . PHE A 1 117 ? 15.444 2.731 -32.916 1.00 65.56 117 PHE A C 1
ATOM 965 O O . PHE A 1 117 ? 15.502 3.172 -31.768 1.00 65.56 117 PHE A O 1
ATOM 972 N N . ASP A 1 118 ? 14.369 2.914 -33.686 1.00 69.56 118 ASP A N 1
ATOM 973 C CA . ASP A 1 118 ? 13.191 3.696 -33.288 1.00 69.56 118 ASP A CA 1
ATOM 974 C C . ASP A 1 118 ? 12.530 3.153 -32.006 1.00 69.56 118 ASP A C 1
ATOM 976 O O . ASP A 1 118 ? 12.289 3.906 -31.060 1.00 69.56 118 ASP A O 1
ATOM 980 N N . ILE A 1 119 ? 12.319 1.832 -31.910 1.00 68.25 119 ILE A N 1
ATOM 981 C CA . ILE A 1 119 ? 11.774 1.195 -30.698 1.00 68.25 119 ILE A CA 1
ATOM 982 C C . ILE A 1 119 ? 12.681 1.459 -29.489 1.00 68.25 119 ILE A C 1
ATOM 984 O O . ILE A 1 119 ? 12.195 1.788 -28.406 1.00 68.25 119 ILE A O 1
ATOM 988 N N . SER A 1 120 ? 13.999 1.363 -29.665 1.00 62.38 120 SER A N 1
ATOM 989 C CA . SER A 1 120 ? 14.957 1.561 -28.576 1.00 62.38 120 SER A CA 1
ATOM 990 C C . SER A 1 120 ? 14.988 3.003 -28.050 1.00 62.38 120 SER A C 1
ATOM 992 O O . SER A 1 120 ? 15.027 3.214 -26.837 1.00 62.38 120 SER A O 1
ATOM 994 N N . VAL A 1 121 ? 14.890 3.999 -28.937 1.00 66.81 121 VAL A N 1
ATOM 995 C CA . VAL A 1 121 ? 14.820 5.426 -28.578 1.00 66.81 121 VAL A CA 1
ATOM 996 C C . VAL A 1 121 ? 13.499 5.742 -27.875 1.00 66.81 121 VAL A C 1
ATOM 998 O O . VAL A 1 121 ? 13.478 6.475 -26.886 1.00 66.81 121 VAL A O 1
ATOM 1001 N N . LYS A 1 122 ? 12.389 5.143 -28.323 1.00 71.12 122 LYS A N 1
ATOM 1002 C CA . LYS A 1 122 ? 11.081 5.302 -27.671 1.00 71.12 122 LYS A CA 1
ATOM 1003 C C . LYS A 1 122 ? 11.063 4.729 -26.255 1.00 71.12 122 LYS A C 1
ATOM 1005 O O . LYS A 1 122 ? 10.562 5.396 -25.353 1.00 71.12 122 LYS A O 1
ATOM 1010 N N . ILE A 1 123 ? 11.643 3.546 -26.028 1.00 64.38 123 ILE A N 1
ATOM 1011 C CA . ILE A 1 123 ? 11.744 2.950 -24.681 1.00 64.38 123 ILE A CA 1
ATOM 1012 C C . ILE A 1 123 ? 12.567 3.848 -23.746 1.00 64.38 123 ILE A C 1
ATOM 1014 O O . ILE A 1 123 ? 12.198 4.031 -22.582 1.00 64.38 123 ILE A O 1
ATOM 1018 N N . GLU A 1 124 ? 13.651 4.446 -24.242 1.00 63.84 124 GLU A N 1
ATOM 1019 C CA . GLU A 1 124 ? 14.474 5.372 -23.463 1.00 63.84 124 GLU A CA 1
ATOM 1020 C C . GLU A 1 124 ? 13.709 6.651 -23.092 1.00 63.84 124 GLU A C 1
ATOM 1022 O O . GLU A 1 124 ? 13.659 7.014 -21.914 1.00 63.84 124 GLU A O 1
ATOM 1027 N N . ARG A 1 125 ? 13.071 7.306 -24.072 1.00 66.75 125 ARG A N 1
ATOM 1028 C CA . ARG A 1 125 ? 12.288 8.534 -23.849 1.00 66.75 125 ARG A CA 1
ATOM 1029 C C . ARG A 1 125 ? 11.136 8.304 -22.875 1.00 66.75 125 ARG A C 1
ATOM 1031 O O . ARG A 1 125 ? 11.006 9.053 -21.910 1.00 66.75 125 ARG A O 1
ATOM 1038 N N . LEU A 1 126 ? 10.389 7.205 -23.031 1.00 65.56 126 LEU A N 1
ATOM 1039 C CA . LEU A 1 126 ? 9.340 6.811 -22.080 1.00 65.56 126 LEU A CA 1
ATOM 1040 C C . LEU A 1 126 ? 9.893 6.592 -20.673 1.00 65.56 126 LEU A C 1
ATOM 1042 O O . LEU A 1 126 ? 9.282 7.022 -19.696 1.00 65.56 126 LEU A O 1
ATOM 1046 N N . SER A 1 127 ? 11.063 5.960 -20.557 1.00 63.06 127 SER A N 1
ATOM 1047 C CA . SER A 1 127 ? 11.707 5.749 -19.257 1.00 63.06 127 SER A CA 1
ATOM 1048 C C . SER A 1 127 ? 12.105 7.077 -18.600 1.00 63.06 127 SER A C 1
ATOM 1050 O O . SER A 1 127 ? 12.052 7.194 -17.380 1.00 63.06 127 SER A O 1
ATOM 1052 N N . ARG A 1 128 ? 12.449 8.104 -19.384 1.00 64.12 128 ARG A N 1
ATOM 1053 C CA . ARG A 1 128 ? 12.818 9.445 -18.894 1.00 64.12 128 ARG A CA 1
ATOM 1054 C C . ARG A 1 128 ? 11.626 10.390 -18.692 1.00 64.12 128 ARG A C 1
ATOM 1056 O O . ARG A 1 128 ? 11.810 11.471 -18.142 1.00 64.12 128 ARG A O 1
ATOM 1063 N N . GLY A 1 129 ? 10.416 9.978 -19.077 1.00 58.53 129 GLY A N 1
ATOM 1064 C CA . GLY A 1 129 ? 9.223 10.831 -19.048 1.00 58.53 129 GLY A CA 1
ATOM 1065 C C . GLY A 1 129 ? 9.177 11.859 -20.183 1.00 58.53 129 GLY A C 1
ATOM 1066 O 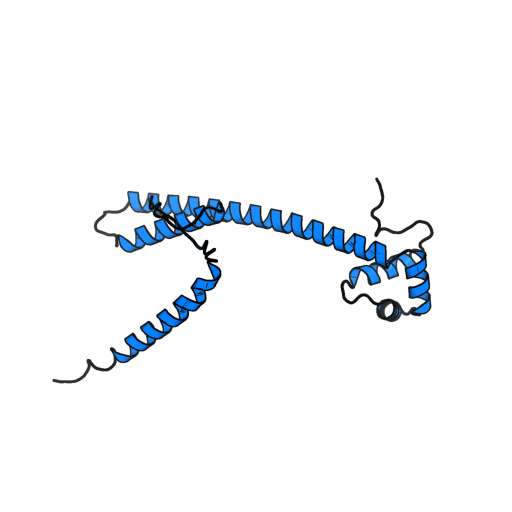O . GLY A 1 129 ? 8.467 12.854 -20.078 1.00 58.53 129 GLY A O 1
ATOM 1067 N N . GLU A 1 130 ? 9.937 11.631 -21.252 1.00 51.34 130 GLU A N 1
ATOM 1068 C CA . GLU A 1 130 ? 9.965 12.467 -22.447 1.00 51.34 130 GLU A CA 1
ATOM 1069 C C . GLU A 1 130 ? 8.967 11.953 -23.495 1.00 51.34 130 GLU A C 1
ATOM 1071 O O . GLU A 1 130 ? 8.695 10.752 -23.590 1.00 51.34 130 GLU A O 1
ATOM 1076 N N . SER A 1 131 ? 8.418 12.869 -24.298 1.00 50.50 131 SER A N 1
ATOM 1077 C CA . SER A 1 131 ? 7.477 12.519 -25.368 1.00 50.50 131 SER A CA 1
ATOM 1078 C C . SER A 1 131 ? 8.128 11.602 -26.410 1.00 50.50 131 SER A C 1
ATOM 1080 O O . SER A 1 131 ? 9.282 11.789 -26.804 1.00 50.50 131 SER A O 1
ATOM 1082 N N . THR A 1 132 ? 7.368 10.611 -26.882 1.00 50.59 132 THR A N 1
ATOM 1083 C CA . THR A 1 132 ? 7.805 9.687 -27.946 1.00 50.59 132 THR A CA 1
ATOM 1084 C C . THR A 1 132 ? 7.503 10.186 -29.351 1.00 50.59 132 THR A C 1
ATOM 1086 O O . THR A 1 132 ? 8.013 9.609 -30.311 1.00 50.59 132 THR A O 1
ATOM 1089 N N . ASP A 1 133 ? 6.729 11.262 -29.473 1.00 47.75 133 ASP A N 1
ATOM 1090 C CA . ASP A 1 133 ? 6.406 11.869 -30.756 1.00 47.75 133 ASP A CA 1
ATOM 1091 C C . ASP A 1 133 ? 7.449 12.930 -31.130 1.00 47.75 133 ASP A C 1
ATOM 1093 O O . ASP A 1 133 ? 7.916 13.708 -30.294 1.00 47.75 133 ASP A O 1
ATOM 1097 N N . ILE A 1 134 ? 7.811 12.974 -32.413 1.00 43.28 134 ILE A N 1
ATOM 1098 C CA . ILE A 1 134 ? 8.476 14.134 -33.007 1.00 43.28 134 ILE A CA 1
ATOM 1099 C C . ILE A 1 134 ? 7.370 15.171 -33.203 1.00 43.28 134 ILE A C 1
ATOM 1101 O O . ILE A 1 134 ? 6.602 15.086 -34.155 1.00 43.28 134 ILE A O 1
ATOM 1105 N N . SER A 1 135 ? 7.226 16.114 -32.278 1.00 37.34 135 SER A N 1
ATOM 1106 C CA . SER A 1 135 ? 6.321 17.243 -32.486 1.00 37.34 135 SER A CA 1
ATOM 1107 C C . SER A 1 135 ? 6.902 18.145 -33.577 1.00 37.34 135 SER A C 1
ATOM 1109 O O . SER A 1 135 ? 7.918 18.804 -33.347 1.00 37.34 135 SER A O 1
ATOM 1111 N N . GLU A 1 136 ? 6.269 18.179 -34.754 1.00 32.19 136 GLU A N 1
ATOM 1112 C CA . GLU A 1 136 ? 6.436 19.289 -35.693 1.00 32.19 136 GLU A CA 1
ATOM 1113 C C . GLU A 1 136 ? 6.027 20.572 -34.966 1.00 32.19 136 GLU A C 1
ATOM 1115 O O . GLU A 1 136 ? 4.859 20.786 -34.645 1.00 32.19 136 GLU A O 1
ATOM 1120 N N . VAL A 1 137 ? 7.001 21.425 -34.653 1.00 33.84 137 VAL A N 1
ATOM 1121 C CA . VAL A 1 137 ? 6.717 22.773 -34.163 1.00 33.84 137 VAL A CA 1
ATOM 1122 C C . VAL A 1 137 ? 6.363 23.619 -35.381 1.00 33.84 137 VAL A C 1
ATOM 1124 O O . VAL A 1 137 ? 7.231 24.232 -35.998 1.00 33.84 137 VAL A O 1
ATOM 1127 N N . THR A 1 138 ? 5.086 23.638 -35.756 1.00 30.45 138 THR A N 1
ATOM 1128 C CA . THR A 1 138 ? 4.581 24.586 -36.751 1.00 30.45 138 THR A CA 1
ATOM 1129 C C . THR A 1 138 ? 4.377 25.939 -36.067 1.00 30.45 138 THR A C 1
ATOM 1131 O O . THR A 1 138 ? 3.471 26.127 -35.256 1.00 30.45 138 THR A O 1
ATOM 1134 N N . HIS A 1 139 ? 5.256 26.897 -36.361 1.00 37.16 139 HIS A N 1
ATOM 1135 C CA . HIS A 1 139 ? 5.064 28.293 -35.984 1.00 37.16 139 HIS A CA 1
ATOM 1136 C C . HIS A 1 139 ? 4.027 28.907 -36.929 1.00 37.16 139 HIS A C 1
ATOM 1138 O O . HIS A 1 139 ? 4.338 29.127 -38.096 1.00 37.16 139 HIS A O 1
ATOM 1144 N N . ASN A 1 140 ? 2.797 29.113 -36.449 1.00 32.34 140 ASN A N 1
ATOM 1145 C CA . ASN A 1 140 ? 1.967 30.306 -36.680 1.00 32.34 140 ASN A CA 1
ATOM 1146 C C . ASN A 1 140 ? 0.497 30.038 -36.333 1.00 32.34 140 ASN A C 1
ATOM 1148 O O . ASN A 1 140 ? -0.130 29.167 -36.921 1.00 32.34 140 ASN A O 1
ATOM 1152 N N . GLY A 1 141 ? -0.048 30.892 -35.461 1.00 40.34 141 GLY A N 1
ATOM 1153 C CA . GLY A 1 141 ? -1.473 31.232 -35.433 1.00 40.34 141 GLY A CA 1
ATOM 1154 C C . GLY A 1 141 ? -2.404 30.231 -34.752 1.00 40.34 141 GLY A C 1
ATOM 1155 O O . GLY A 1 141 ? -2.842 29.273 -35.365 1.00 40.34 141 GLY A O 1
ATOM 1156 N N . GLU A 1 142 ? -2.754 30.548 -33.502 1.00 41.03 142 GLU A N 1
ATOM 1157 C CA . GLU A 1 142 ? -3.986 30.160 -32.792 1.00 41.03 142 GLU A CA 1
ATOM 1158 C C . GLU A 1 142 ? -4.387 28.672 -32.781 1.00 41.03 142 GLU A C 1
ATOM 1160 O O . GLU A 1 142 ? -5.049 28.168 -33.681 1.00 41.03 142 GLU A O 1
ATOM 1165 N N . VAL A 1 143 ? -4.136 27.998 -31.652 1.00 35.12 143 VAL A N 1
ATOM 1166 C CA . VAL A 1 143 ? -4.773 26.708 -31.344 1.00 35.12 143 VAL A CA 1
ATOM 1167 C C . VAL A 1 143 ? -5.725 26.876 -30.162 1.00 35.12 143 VAL A C 1
ATOM 1169 O O . VAL A 1 143 ? -5.307 26.990 -29.008 1.00 35.12 143 VAL A O 1
ATOM 1172 N N . LYS A 1 144 ? -7.027 26.873 -30.466 1.00 38.69 144 LYS A N 1
ATOM 1173 C CA . LYS A 1 144 ? -8.065 26.426 -29.532 1.00 38.69 144 LYS A CA 1
ATOM 1174 C C . LYS A 1 144 ? -8.031 24.893 -29.485 1.00 38.69 144 LYS A C 1
ATOM 1176 O O . LYS A 1 144 ? -7.875 24.250 -30.512 1.00 38.69 144 LYS A O 1
ATOM 1181 N N . GLU A 1 145 ? -8.204 24.369 -28.274 1.00 35.78 145 GLU A N 1
ATOM 1182 C CA . GLU A 1 145 ? -8.248 22.953 -27.870 1.00 35.78 145 GLU A CA 1
ATOM 1183 C C . GLU A 1 145 ? -6.919 22.188 -27.760 1.00 35.78 145 GLU A C 1
ATOM 1185 O O . GLU A 1 145 ? -6.429 21.524 -28.671 1.00 35.78 145 GLU A O 1
ATOM 1190 N N . LYS A 1 146 ? -6.410 22.186 -26.522 1.00 35.31 146 LYS A N 1
ATOM 1191 C CA . LYS A 1 146 ? -5.500 21.173 -25.983 1.00 35.31 146 LYS A CA 1
ATOM 1192 C C . LYS A 1 146 ? -6.219 19.819 -25.964 1.00 35.31 146 LYS A C 1
ATOM 1194 O O . LYS A 1 146 ? -7.026 19.569 -25.074 1.00 35.31 146 LYS A O 1
ATOM 1199 N N . HIS A 1 147 ? -5.900 18.941 -26.906 1.00 36.56 147 HIS A N 1
ATOM 1200 C CA . HIS A 1 147 ? -6.237 17.527 -26.778 1.00 36.56 147 HIS A CA 1
ATOM 1201 C C . HIS A 1 147 ? -5.069 16.790 -26.121 1.00 36.56 147 HIS A C 1
ATOM 1203 O O . HIS A 1 147 ? -4.015 16.571 -26.717 1.00 36.56 147 HIS A O 1
ATOM 1209 N N . GLU A 1 148 ? -5.261 16.442 -24.854 1.00 36.28 148 GLU A N 1
ATOM 1210 C CA . GLU A 1 148 ? -4.374 15.582 -24.081 1.00 36.28 148 GLU A CA 1
ATOM 1211 C C . GLU A 1 148 ? -4.581 14.133 -24.559 1.00 36.28 148 GLU A C 1
ATOM 1213 O O . GLU A 1 148 ? -5.477 13.420 -24.110 1.00 36.28 148 GLU A O 1
ATOM 1218 N N . TYR A 1 149 ? -3.811 13.711 -25.565 1.00 37.66 149 TYR A N 1
ATOM 1219 C CA . TYR A 1 149 ? -3.948 12.376 -26.148 1.00 37.66 149 TYR A CA 1
ATOM 1220 C C . TYR A 1 149 ? -3.283 11.320 -25.257 1.00 37.66 149 TYR A C 1
ATOM 1222 O O . TYR A 1 149 ? -2.071 11.111 -25.279 1.00 37.66 149 TYR A O 1
ATOM 1230 N N . ASN A 1 150 ? -4.110 10.631 -24.470 1.00 41.34 150 ASN A N 1
ATOM 1231 C CA . ASN A 1 150 ? -3.709 9.509 -23.636 1.00 41.34 150 ASN A CA 1
ATOM 1232 C C . ASN A 1 150 ? -3.458 8.250 -24.496 1.00 41.34 150 ASN A C 1
ATOM 1234 O O . ASN A 1 150 ? -4.366 7.708 -25.131 1.00 41.34 150 ASN A O 1
ATOM 1238 N N . ILE A 1 151 ? -2.208 7.779 -24.495 1.00 36.06 151 ILE A N 1
ATOM 1239 C CA . ILE A 1 151 ? -1.683 6.672 -25.312 1.00 36.06 151 ILE A CA 1
ATOM 1240 C C . ILE A 1 151 ? -2.459 5.352 -25.148 1.00 36.06 151 ILE A C 1
ATOM 1242 O O . ILE A 1 151 ? -2.459 4.524 -26.060 1.00 36.06 151 ILE A O 1
ATOM 1246 N N . PHE A 1 152 ? -3.168 5.166 -24.030 1.00 39.25 152 PHE A N 1
ATOM 1247 C CA . PHE A 1 152 ? -3.936 3.948 -23.767 1.00 39.25 152 PHE A CA 1
ATOM 1248 C C . PHE A 1 152 ? -5.179 3.800 -24.660 1.00 39.25 152 PHE A C 1
ATOM 1250 O O . PHE A 1 152 ? -5.614 2.680 -24.892 1.00 39.25 152 PHE A O 1
ATOM 1257 N N . GLN A 1 153 ? -5.705 4.884 -25.248 1.00 38.59 153 GLN A N 1
ATOM 1258 C CA . GLN A 1 153 ? -6.877 4.820 -26.139 1.00 38.59 153 GLN A CA 1
ATOM 1259 C C . GLN A 1 153 ? -6.554 4.352 -27.572 1.00 38.59 153 GLN A C 1
ATOM 1261 O O . GLN A 1 153 ? -7.462 4.118 -28.370 1.00 38.59 153 GLN A O 1
ATOM 1266 N N . ARG A 1 154 ? -5.270 4.227 -27.944 1.00 41.06 154 ARG A N 1
ATOM 1267 C CA . ARG A 1 154 ? -4.869 3.812 -29.302 1.00 41.06 154 ARG A CA 1
ATOM 1268 C C . ARG A 1 154 ? -4.909 2.301 -29.515 1.00 41.06 154 ARG A C 1
ATOM 1270 O O . ARG A 1 154 ? -5.073 1.890 -30.656 1.00 41.06 154 ARG A O 1
ATOM 1277 N N . VAL A 1 155 ? -4.764 1.486 -28.471 1.00 39.31 155 VAL A N 1
ATOM 1278 C CA . VAL A 1 155 ? -4.619 0.024 -28.613 1.00 39.31 155 VAL A CA 1
ATOM 1279 C C . VAL A 1 155 ? -5.874 -0.617 -29.220 1.00 39.31 155 VAL A C 1
ATOM 1281 O O . VAL A 1 155 ? -5.743 -1.408 -30.151 1.00 39.31 155 VAL A O 1
ATOM 1284 N N . ASP A 1 156 ? -7.068 -0.179 -28.816 1.00 38.28 156 ASP A N 1
ATOM 1285 C CA . ASP A 1 156 ? -8.331 -0.721 -29.344 1.00 38.28 156 ASP A CA 1
ATOM 1286 C C . ASP A 1 156 ? -8.571 -0.323 -30.805 1.00 38.28 156 ASP A C 1
ATOM 1288 O O . ASP A 1 156 ? -9.015 -1.122 -31.625 1.00 38.28 156 ASP A O 1
ATOM 1292 N N . ARG A 1 157 ? -8.184 0.902 -31.184 1.00 38.16 157 ARG A N 1
ATOM 1293 C CA . ARG A 1 157 ? -8.434 1.423 -32.535 1.00 38.16 157 ARG A CA 1
ATOM 1294 C C . ARG A 1 157 ? -7.588 0.732 -33.611 1.00 38.16 157 ARG A C 1
ATOM 1296 O O . ARG A 1 157 ? -7.982 0.711 -34.772 1.00 38.16 157 ARG A O 1
ATOM 1303 N N . TYR A 1 158 ? -6.431 0.177 -33.244 1.00 40.91 158 TYR A N 1
ATOM 1304 C CA . TYR A 1 158 ? -5.624 -0.625 -34.166 1.00 40.91 158 TYR A CA 1
ATOM 1305 C C . TYR A 1 158 ? -6.120 -2.073 -34.267 1.00 40.91 158 TYR A C 1
ATOM 1307 O O . TYR A 1 158 ? -5.963 -2.658 -35.334 1.00 40.91 158 TYR A O 1
ATOM 1315 N N . ALA A 1 159 ? -6.762 -2.632 -33.234 1.00 45.28 159 ALA A N 1
ATOM 1316 C CA . ALA A 1 159 ? -7.330 -3.982 -33.289 1.00 45.28 159 ALA A CA 1
ATOM 1317 C C . ALA A 1 159 ? -8.406 -4.104 -34.386 1.00 45.28 159 ALA A C 1
ATOM 1319 O O . ALA A 1 159 ? -8.311 -4.990 -35.234 1.00 45.28 159 ALA A O 1
ATOM 1320 N N . ASP A 1 160 ? -9.322 -3.133 -34.470 1.00 45.44 160 ASP A N 1
ATOM 1321 C CA . ASP A 1 160 ? -10.373 -3.089 -35.501 1.00 45.44 160 ASP A CA 1
ATOM 1322 C C . ASP A 1 160 ? -9.812 -2.949 -36.926 1.00 45.44 160 ASP A C 1
ATOM 1324 O O . ASP A 1 160 ? -10.363 -3.468 -37.902 1.00 45.44 160 ASP A O 1
ATOM 1328 N N . VAL A 1 161 ? -8.702 -2.219 -37.069 1.00 47.25 161 VAL A N 1
ATOM 1329 C CA . VAL A 1 161 ? -8.021 -2.030 -38.357 1.00 47.25 161 VAL A CA 1
ATOM 1330 C C . VAL A 1 161 ? -7.316 -3.320 -38.778 1.00 47.25 161 VAL A C 1
ATOM 1332 O O . VAL A 1 161 ? -7.379 -3.691 -39.950 1.00 47.25 161 VAL A O 1
ATOM 1335 N N . TYR A 1 162 ? -6.704 -4.044 -37.838 1.00 45.47 162 TYR A N 1
ATOM 1336 C CA . TYR A 1 162 ? -6.071 -5.331 -38.123 1.00 45.47 162 TYR A CA 1
ATOM 1337 C C . TYR A 1 162 ? -7.090 -6.446 -38.400 1.00 45.47 162 TYR A C 1
ATOM 1339 O O . TYR A 1 162 ? -6.837 -7.244 -39.301 1.00 45.47 162 TYR A O 1
ATOM 1347 N N . GLU A 1 163 ? -8.258 -6.466 -37.746 1.00 50.59 163 GLU A N 1
ATOM 1348 C CA . GLU A 1 163 ? -9.354 -7.386 -38.103 1.00 50.59 163 GLU A CA 1
ATOM 1349 C C . GLU A 1 163 ? -9.888 -7.124 -39.518 1.00 50.59 163 GLU A C 1
ATOM 1351 O O . GLU A 1 163 ? -10.088 -8.059 -40.296 1.00 50.59 163 GLU A O 1
ATOM 1356 N N . LYS A 1 164 ? -10.055 -5.852 -39.907 1.00 50.75 164 LYS A N 1
ATOM 1357 C CA . LYS A 1 164 ? -10.496 -5.493 -41.267 1.00 50.75 164 LYS A CA 1
ATOM 1358 C C . LYS A 1 164 ? -9.478 -5.882 -42.340 1.00 50.75 164 LYS A C 1
ATOM 1360 O O . LYS A 1 164 ? -9.871 -6.386 -43.390 1.00 50.75 164 LYS A O 1
ATOM 1365 N N . ILE A 1 165 ? -8.185 -5.698 -42.072 1.00 47.03 165 ILE A N 1
ATOM 1366 C CA . ILE A 1 165 ? -7.105 -6.074 -42.998 1.00 47.03 165 ILE A CA 1
ATOM 1367 C C . ILE A 1 165 ? -6.946 -7.602 -43.078 1.00 47.03 165 ILE A C 1
ATOM 1369 O O . ILE A 1 165 ? -6.692 -8.135 -44.160 1.00 47.03 165 ILE A O 1
ATOM 1373 N N . ALA A 1 166 ? -7.128 -8.322 -41.966 1.00 48.47 166 ALA A N 1
ATOM 1374 C CA . ALA A 1 166 ? -7.110 -9.784 -41.947 1.00 48.47 166 ALA A CA 1
ATOM 1375 C C . ALA A 1 166 ? -8.279 -10.373 -42.755 1.00 48.47 166 ALA A C 1
ATOM 1377 O O . ALA A 1 166 ? -8.065 -11.255 -43.585 1.00 48.47 166 ALA A O 1
ATOM 1378 N N . ASN A 1 167 ? -9.485 -9.817 -42.607 1.00 50.28 167 ASN A N 1
ATOM 1379 C CA . ASN A 1 167 ? -10.662 -10.257 -43.358 1.00 50.28 167 ASN A CA 1
ATOM 1380 C C . ASN A 1 167 ? -10.591 -9.899 -44.855 1.00 50.28 167 ASN A C 1
ATOM 1382 O O . ASN A 1 167 ? -11.098 -10.650 -45.685 1.00 50.28 167 ASN A O 1
ATOM 1386 N N . GLN A 1 168 ? -9.906 -8.811 -45.229 1.00 48.72 168 GLN A N 1
ATOM 1387 C CA . GLN A 1 168 ? -9.646 -8.480 -46.638 1.00 48.72 168 GLN A CA 1
ATOM 1388 C C . GLN A 1 168 ? -8.610 -9.403 -47.298 1.00 48.72 168 GLN A C 1
ATOM 1390 O O . GLN A 1 168 ? -8.730 -9.682 -48.487 1.00 48.72 168 GLN A O 1
ATOM 1395 N N . ARG A 1 169 ? -7.623 -9.919 -46.549 1.00 42.62 169 ARG A N 1
ATOM 1396 C CA . ARG A 1 169 ? -6.607 -10.850 -47.081 1.00 42.62 169 ARG A CA 1
ATOM 1397 C C . ARG A 1 169 ? -7.102 -12.286 -47.250 1.00 42.62 169 ARG A C 1
ATOM 1399 O O . ARG A 1 169 ? -6.601 -12.980 -48.125 1.00 42.62 169 ARG A O 1
ATOM 1406 N N . ILE A 1 170 ? -8.080 -12.724 -46.455 1.00 45.09 170 ILE A N 1
ATOM 1407 C CA . ILE A 1 170 ? -8.683 -14.064 -46.588 1.00 45.09 170 ILE A CA 1
ATOM 1408 C C . ILE A 1 170 ? -9.593 -14.141 -47.828 1.00 45.09 170 ILE A C 1
ATOM 1410 O O . ILE A 1 170 ? -9.688 -15.188 -48.461 1.00 45.09 170 ILE A O 1
ATOM 1414 N N . SER A 1 171 ? -10.210 -13.023 -48.230 1.00 44.78 171 SER A N 1
ATOM 1415 C CA . SER A 1 171 ? -11.053 -12.949 -49.434 1.00 44.78 171 SER A CA 1
ATOM 1416 C C . SER A 1 171 ? -10.259 -12.980 -50.745 1.00 44.78 171 SER A C 1
ATOM 1418 O O . SER A 1 171 ? -10.828 -13.341 -51.768 1.00 44.78 171 SER A O 1
ATOM 1420 N N . SER A 1 172 ? -8.983 -12.578 -50.742 1.00 45.16 172 SER A N 1
ATOM 1421 C CA . SER A 1 172 ? -8.157 -12.493 -51.956 1.00 45.16 172 SER A CA 1
ATOM 1422 C C . SER A 1 172 ? -7.299 -13.735 -52.214 1.00 45.16 172 SER A C 1
ATOM 1424 O O . SER A 1 172 ? -6.616 -13.787 -53.227 1.00 45.16 172 SER A O 1
ATOM 1426 N N . SER A 1 173 ? -7.275 -14.710 -51.299 1.00 43.78 173 SER A N 1
ATOM 1427 C CA . SER A 1 173 ? -6.420 -15.904 -51.398 1.00 43.78 173 SER A CA 1
ATOM 1428 C C . SER A 1 173 ? -7.150 -17.163 -51.881 1.00 43.78 173 SER A C 1
ATOM 1430 O O . SER A 1 173 ? -6.587 -18.248 -51.787 1.00 43.78 173 SER A O 1
ATOM 1432 N N . PHE A 1 174 ? -8.399 -17.045 -52.344 1.00 42.31 174 PHE A N 1
ATOM 1433 C CA . PHE A 1 174 ? -9.241 -18.188 -52.727 1.00 42.31 174 PHE A CA 1
ATOM 1434 C C . PHE A 1 174 ? -9.512 -18.314 -54.240 1.00 42.31 174 PHE A C 1
ATOM 1436 O O . PHE A 1 174 ? -10.233 -19.230 -54.616 1.00 42.31 174 PHE A O 1
ATOM 1443 N N . ASP A 1 175 ? -8.944 -17.447 -55.094 1.00 49.72 175 ASP A N 1
ATOM 1444 C CA . ASP A 1 175 ? -9.365 -17.317 -56.509 1.00 49.72 175 ASP A CA 1
ATOM 1445 C C . ASP A 1 175 ? -8.251 -17.534 -57.563 1.00 49.72 175 ASP A C 1
ATOM 1447 O O . ASP A 1 175 ? -8.469 -17.301 -58.746 1.00 49.72 175 ASP A O 1
ATOM 1451 N N . GLU A 1 176 ? -7.054 -18.002 -57.182 1.00 48.38 176 GLU A N 1
ATOM 1452 C CA . GLU A 1 176 ? -5.947 -18.256 -58.133 1.00 48.38 176 GLU A CA 1
ATOM 1453 C C . GLU A 1 176 ? -5.443 -19.705 -58.074 1.00 48.38 176 GLU A C 1
ATOM 1455 O O . GLU A 1 176 ? -4.296 -19.986 -57.722 1.00 48.38 176 GLU A O 1
ATOM 1460 N N . GLY A 1 177 ? -6.316 -20.652 -58.419 1.00 50.56 177 GLY A N 1
ATOM 1461 C CA . GLY A 1 177 ? -5.940 -22.059 -58.515 1.00 50.56 177 GLY A CA 1
ATOM 1462 C C . GLY A 1 177 ? -6.978 -22.928 -59.208 1.00 50.56 177 GLY A C 1
ATOM 1463 O O . GLY A 1 177 ? -7.536 -23.794 -58.552 1.00 50.56 177 GLY A O 1
ATOM 1464 N N . ASP A 1 178 ? -7.254 -22.664 -60.488 1.00 48.34 178 ASP A N 1
ATOM 1465 C CA . ASP A 1 178 ? -7.559 -23.685 -61.509 1.00 48.34 178 ASP A CA 1
ATOM 1466 C C . ASP A 1 178 ? -7.900 -23.011 -62.847 1.00 48.34 178 ASP A C 1
ATOM 1468 O O . ASP A 1 178 ? -8.968 -22.418 -62.985 1.00 48.34 178 ASP A O 1
ATOM 1472 N N . SER A 1 179 ? -7.010 -23.131 -63.838 1.00 44.47 179 SER A N 1
ATOM 1473 C CA . SER A 1 179 ? -7.379 -23.267 -65.258 1.00 44.47 179 SER A CA 1
ATOM 1474 C C . SER A 1 179 ? -6.129 -23.436 -66.137 1.00 44.47 179 SER A C 1
ATOM 1476 O O . SER A 1 179 ? -5.418 -22.458 -66.366 1.00 44.47 179 SER A O 1
ATOM 1478 N N . ASP A 1 180 ? -5.946 -24.688 -66.576 1.00 45.56 180 ASP A N 1
ATOM 1479 C CA . ASP A 1 180 ? -5.229 -25.255 -67.743 1.00 45.56 180 ASP A CA 1
ATOM 1480 C C . ASP A 1 180 ? -3.783 -24.843 -68.090 1.00 45.56 180 ASP A C 1
ATOM 1482 O O . ASP A 1 180 ? -3.538 -23.713 -68.570 1.00 45.56 180 ASP A O 1
#

Foldseek 3Di:
DPDQLLDADVVQDPVLNVLLVVQLVCPPNRDLCVSCVVVVHDSVVSVVSCVVSVSPVSSVSVVVVVVVVVVVVVVVVLLVVLVVQLVVLVVQLVVLVVVVVPDDPVPDPPVVSVVSNLVSVQSNCVSVVHDSDPDPPDDDDDDDDDDPDDPVVVPVVVVVVVVVVVVVVVVPPPPPDDDD

Radius of gyration: 31.09 Å; chains: 1; bounding box: 50×56×99 Å